Protein AF-A0A387HNE1-F1 (afdb_monomer)

Radius of gyration: 15.44 Å; Cα contacts (8 Å, |Δi|>4): 83; chains: 1; bounding box: 41×28×43 Å

Mean predicted aligned error: 4.99 Å

Structure (mmCIF, N/CA/C/O backbone):
data_AF-A0A387HNE1-F1
#
_entry.id   AF-A0A387HNE1-F1
#
loop_
_atom_site.group_PDB
_atom_site.id
_atom_site.type_symbol
_atom_site.label_atom_id
_atom_site.label_alt_id
_atom_site.label_comp_id
_atom_site.label_asym_id
_atom_site.label_entity_id
_atom_site.label_seq_id
_atom_site.pdbx_PDB_ins_code
_atom_site.Cartn_x
_atom_site.Cartn_y
_atom_site.Cartn_z
_atom_site.occupancy
_atom_site.B_iso_or_equiv
_atom_site.auth_seq_id
_atom_site.auth_comp_id
_atom_site.auth_asym_id
_atom_site.auth_atom_id
_atom_site.pdbx_PDB_model_num
ATOM 1 N N . MET A 1 1 ? -2.762 -6.364 16.431 1.00 87.19 1 MET A N 1
ATOM 2 C CA . MET A 1 1 ? -3.186 -6.993 15.159 1.00 87.19 1 MET A CA 1
ATOM 3 C C . MET A 1 1 ? -3.938 -8.292 15.432 1.00 87.19 1 MET A C 1
ATOM 5 O O . MET A 1 1 ? -3.522 -9.051 16.302 1.00 87.19 1 MET A O 1
ATOM 9 N N . ARG A 1 2 ? -5.045 -8.542 14.726 1.00 93.25 2 ARG A N 1
ATOM 10 C CA . ARG A 1 2 ? -5.770 -9.825 14.709 1.00 93.25 2 ARG A CA 1
ATOM 11 C C . ARG A 1 2 ? -6.081 -10.189 13.262 1.00 93.25 2 ARG A C 1
ATOM 13 O O . ARG A 1 2 ? -6.443 -9.301 12.500 1.00 93.25 2 ARG A O 1
ATOM 20 N N . ALA A 1 3 ? -5.946 -11.460 12.906 1.00 94.00 3 ALA A N 1
ATOM 21 C CA . ALA A 1 3 ? -6.325 -11.974 11.596 1.00 94.00 3 ALA A CA 1
ATOM 22 C C .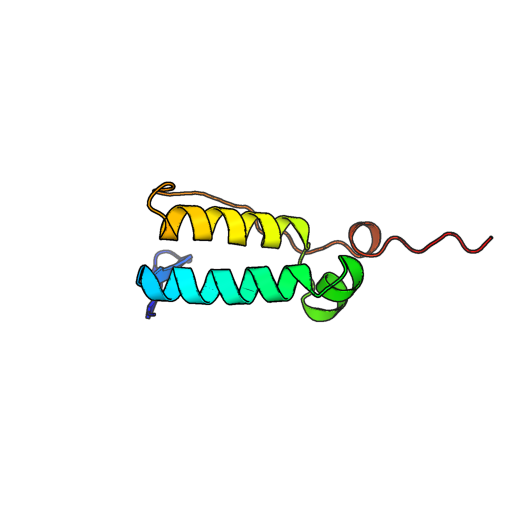 ALA A 1 3 ? -7.375 -13.073 11.772 1.00 94.00 3 ALA A C 1
ATOM 24 O O . ALA A 1 3 ? -7.249 -13.905 12.673 1.00 94.00 3 ALA A O 1
ATOM 25 N N . ASN A 1 4 ? -8.404 -13.065 10.935 1.00 96.06 4 ASN A N 1
ATOM 26 C CA . ASN A 1 4 ? -9.428 -14.097 10.899 1.00 96.06 4 ASN A CA 1
ATOM 27 C C . ASN A 1 4 ? -9.948 -14.297 9.475 1.00 96.06 4 ASN A C 1
ATOM 29 O O . ASN A 1 4 ? -9.937 -13.377 8.665 1.00 96.06 4 ASN A O 1
ATOM 33 N N . GLU A 1 5 ? -10.414 -15.505 9.180 1.00 96.31 5 GLU A N 1
ATOM 34 C CA . GLU A 1 5 ? -11.098 -15.799 7.924 1.00 96.31 5 GLU A CA 1
ATOM 35 C C . GLU A 1 5 ? -12.599 -15.510 8.070 1.00 96.31 5 GLU A C 1
ATOM 37 O O . GLU A 1 5 ? -13.215 -15.895 9.068 1.00 96.31 5 GLU A O 1
ATOM 42 N N . GLN A 1 6 ? -13.183 -14.812 7.097 1.00 94.75 6 GLN A N 1
ATOM 43 C CA . GLN A 1 6 ? -14.621 -14.561 6.975 1.00 94.75 6 GLN A CA 1
ATOM 44 C C . GLN A 1 6 ? -15.017 -14.659 5.502 1.00 94.75 6 GLN A C 1
ATOM 46 O O . GLN A 1 6 ? -14.472 -13.932 4.676 1.00 94.75 6 GLN A O 1
ATOM 51 N N . ASP A 1 7 ? -15.943 -15.559 5.169 1.00 95.25 7 ASP A N 1
ATOM 52 C CA . ASP A 1 7 ? -16.463 -15.749 3.804 1.00 95.25 7 ASP A CA 1
ATOM 53 C C . ASP A 1 7 ? -15.361 -15.916 2.734 1.00 95.25 7 ASP A C 1
ATOM 55 O O . ASP A 1 7 ? -15.422 -15.331 1.652 1.00 95.25 7 ASP A O 1
ATOM 59 N N . GLY A 1 8 ? -14.308 -16.680 3.054 1.00 94.81 8 GLY A N 1
ATOM 60 C CA . GLY A 1 8 ? -13.155 -16.901 2.170 1.00 94.81 8 GLY A CA 1
ATOM 61 C C . GLY A 1 8 ? -12.206 -15.702 2.038 1.00 94.81 8 GLY A C 1
ATOM 62 O O . GLY A 1 8 ? -11.299 -15.725 1.208 1.00 94.81 8 GLY A O 1
ATOM 63 N N . LYS A 1 9 ? -12.393 -14.649 2.842 1.00 93.75 9 LYS A N 1
ATOM 64 C CA . LYS A 1 9 ? -11.512 -13.478 2.915 1.00 93.75 9 LYS A CA 1
ATOM 65 C C . LYS A 1 9 ? -10.704 -13.508 4.200 1.00 93.75 9 LYS A C 1
ATOM 67 O O . LYS A 1 9 ? -11.225 -13.821 5.268 1.00 93.75 9 LYS A O 1
ATOM 72 N N . ILE A 1 10 ? -9.444 -13.100 4.110 1.00 93.38 10 ILE A N 1
ATOM 73 C CA . ILE A 1 10 ? -8.638 -12.813 5.294 1.00 93.38 10 ILE A CA 1
ATOM 74 C C . ILE A 1 10 ? -8.944 -11.381 5.719 1.00 93.38 10 ILE A C 1
ATOM 76 O O . ILE A 1 10 ? -8.640 -10.429 5.002 1.00 93.38 10 ILE A O 1
ATOM 80 N N . VAL A 1 11 ? -9.538 -11.232 6.896 1.00 93.38 11 VAL A N 1
ATOM 81 C CA . VAL A 1 11 ? -9.780 -9.940 7.527 1.00 93.38 11 VAL A CA 1
ATOM 82 C C . VAL A 1 11 ? -8.674 -9.700 8.541 1.00 93.38 11 VAL A C 1
ATOM 84 O O . VAL A 1 11 ? -8.457 -10.492 9.459 1.00 93.38 11 VAL A O 1
ATOM 87 N N . ILE A 1 12 ? -7.954 -8.595 8.370 1.00 92.94 12 ILE A N 1
ATOM 88 C CA . ILE A 1 12 ? -6.910 -8.168 9.296 1.00 92.94 12 ILE A CA 1
ATOM 89 C C . ILE A 1 12 ? -7.402 -6.914 10.008 1.00 92.94 12 ILE A C 1
ATOM 91 O O . ILE A 1 12 ? -7.611 -5.873 9.394 1.00 92.94 12 ILE A O 1
ATOM 95 N N . THR A 1 13 ? -7.567 -7.013 11.324 1.00 94.19 13 THR A N 1
ATOM 96 C CA . THR A 1 13 ? -7.882 -5.870 12.181 1.00 94.19 13 THR A CA 1
ATOM 97 C C . THR A 1 13 ? -6.603 -5.344 12.820 1.00 94.19 13 THR A C 1
ATOM 99 O O . THR A 1 13 ? -5.892 -6.064 13.535 1.00 94.19 13 THR A O 1
ATOM 102 N N . VAL A 1 14 ? -6.321 -4.070 12.580 1.00 93.88 14 VAL A N 1
ATOM 103 C CA . VAL A 1 14 ? -5.122 -3.370 13.046 1.00 93.88 14 VAL A CA 1
ATOM 104 C C . VAL A 1 14 ? -5.557 -2.038 13.651 1.00 93.88 14 VAL A C 1
ATOM 106 O O . VAL A 1 14 ? -6.487 -1.411 13.146 1.00 93.88 14 VAL A O 1
ATOM 109 N N . ASP A 1 15 ? -4.937 -1.626 14.756 1.00 94.12 15 ASP A N 1
ATOM 110 C CA . ASP A 1 15 ? -5.166 -0.287 15.296 1.00 94.12 15 ASP A CA 1
ATOM 111 C C . ASP A 1 15 ? -4.434 0.776 14.463 1.00 94.12 15 ASP A C 1
ATOM 113 O O . ASP A 1 15 ? -3.518 0.483 13.694 1.00 94.12 15 ASP A O 1
ATOM 117 N N . ARG A 1 16 ? -4.862 2.030 14.604 1.00 92.88 16 ARG A N 1
ATOM 118 C CA . ARG A 1 16 ? -4.345 3.153 13.815 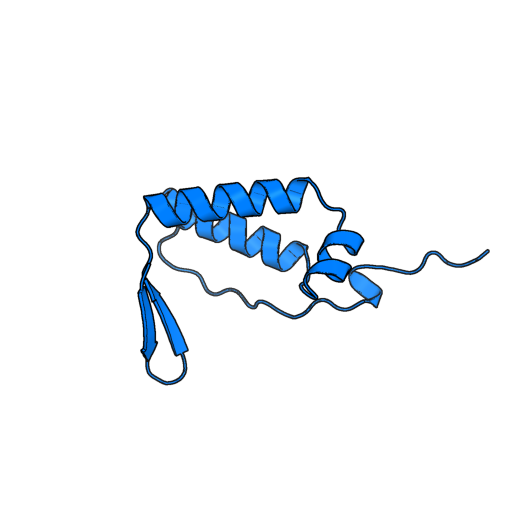1.00 92.88 16 ARG A CA 1
ATOM 119 C C . ARG A 1 16 ? -2.833 3.337 13.968 1.00 92.88 16 ARG A C 1
ATOM 121 O O . ARG A 1 16 ? -2.147 3.589 12.977 1.00 92.88 16 ARG A O 1
ATOM 128 N N . ASP A 1 17 ? -2.324 3.225 15.191 1.00 94.00 17 ASP A N 1
ATOM 129 C CA . ASP A 1 17 ? -0.913 3.473 15.489 1.00 94.00 17 ASP A CA 1
ATOM 130 C C . ASP A 1 17 ? -0.028 2.378 14.891 1.00 94.00 17 ASP A C 1
ATOM 132 O O . ASP A 1 17 ? 1.062 2.654 14.393 1.00 94.00 17 ASP A O 1
ATOM 136 N N . GLU A 1 18 ? -0.508 1.139 14.894 1.00 94.25 18 GLU A N 1
ATOM 137 C CA . GLU A 1 18 ? 0.152 0.007 14.263 1.00 94.25 18 GLU A CA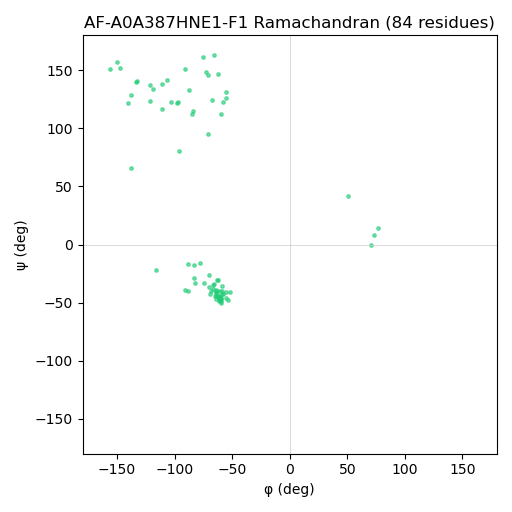 1
ATOM 138 C C . GLU A 1 18 ? 0.138 0.126 12.733 1.00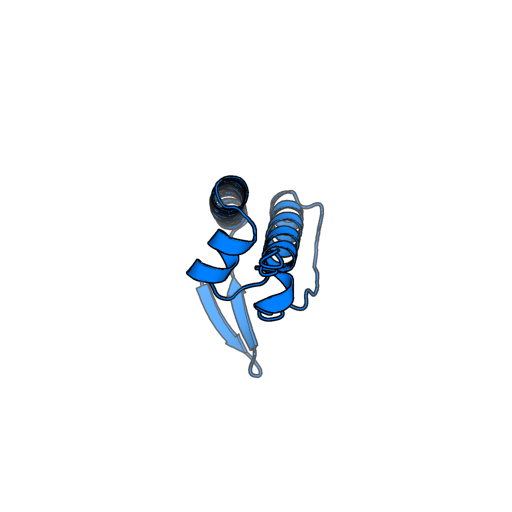 94.25 18 GLU A C 1
ATOM 140 O O . GLU A 1 18 ? 1.190 -0.050 12.120 1.00 94.25 18 GLU A O 1
ATOM 145 N N . VAL A 1 19 ? -0.977 0.532 12.104 1.00 94.12 19 VAL A N 1
ATOM 146 C CA . VAL A 1 19 ? -0.990 0.828 10.653 1.00 94.12 19 VAL A CA 1
ATOM 147 C C . VAL A 1 19 ? 0.020 1.930 10.315 1.00 94.12 19 VAL A C 1
ATOM 149 O O . VAL A 1 19 ? 0.770 1.809 9.346 1.00 94.12 19 VAL A O 1
ATOM 152 N N . SER A 1 20 ? 0.093 2.984 11.132 1.00 94.75 20 SER A N 1
ATOM 153 C CA . SER A 1 20 ? 1.058 4.077 10.956 1.00 94.75 20 SER A CA 1
ATOM 154 C C . SER A 1 20 ? 2.512 3.587 11.030 1.00 94.75 20 SER A C 1
ATOM 156 O O . SER A 1 20 ? 3.315 3.866 10.139 1.00 94.75 20 SER A O 1
ATOM 158 N N . ARG A 1 21 ? 2.854 2.771 12.038 1.00 95.00 21 ARG A N 1
ATOM 159 C CA . ARG A 1 21 ? 4.196 2.174 12.159 1.00 95.00 21 ARG A CA 1
ATOM 160 C C . ARG A 1 21 ? 4.537 1.271 10.976 1.00 95.00 21 ARG A C 1
ATOM 162 O O . ARG A 1 21 ? 5.616 1.400 10.402 1.00 95.00 21 ARG A O 1
ATOM 169 N N . MET A 1 22 ? 3.625 0.370 10.609 1.00 94.25 22 MET A N 1
ATOM 170 C CA . MET A 1 22 ? 3.832 -0.577 9.511 1.00 94.25 22 MET A CA 1
ATOM 171 C C . MET A 1 22 ? 4.062 0.150 8.185 1.00 94.25 22 MET A C 1
ATOM 173 O O . MET A 1 22 ? 5.023 -0.145 7.477 1.00 94.25 22 MET A O 1
ATOM 177 N N . THR A 1 23 ? 3.222 1.136 7.871 1.00 94.88 23 THR A N 1
ATOM 178 C CA . THR A 1 23 ? 3.347 1.907 6.627 1.00 94.88 23 THR A CA 1
ATOM 179 C C . THR A 1 23 ? 4.614 2.747 6.576 1.00 94.88 23 THR A C 1
ATOM 181 O O . THR A 1 23 ? 5.200 2.863 5.503 1.00 94.88 23 THR A O 1
ATOM 184 N N . GLY A 1 24 ? 5.089 3.271 7.711 1.00 93.94 24 GLY A N 1
ATOM 185 C CA . GLY A 1 24 ? 6.390 3.940 7.793 1.00 93.94 24 GLY A CA 1
ATOM 186 C C . GLY A 1 24 ? 7.550 3.019 7.402 1.00 93.94 24 GLY A C 1
ATOM 187 O O . GLY A 1 24 ? 8.349 3.370 6.536 1.00 93.94 24 GLY A O 1
ATOM 188 N N . ILE A 1 25 ? 7.595 1.807 7.966 1.00 93.44 25 ILE A N 1
ATOM 189 C CA . ILE A 1 25 ? 8.638 0.808 7.664 1.00 93.44 25 ILE A CA 1
ATOM 190 C C . ILE A 1 25 ? 8.574 0.363 6.194 1.00 93.44 25 ILE A C 1
ATOM 192 O O . ILE A 1 25 ? 9.608 0.207 5.536 1.00 93.44 25 ILE A O 1
ATOM 196 N N . MET A 1 26 ? 7.366 0.160 5.660 1.00 92.25 26 MET A N 1
ATOM 197 C CA . MET A 1 26 ? 7.176 -0.215 4.256 1.00 92.25 26 MET A CA 1
ATOM 198 C C . MET A 1 26 ? 7.626 0.903 3.311 1.00 92.25 26 MET A C 1
ATOM 200 O O . MET A 1 26 ? 8.344 0.625 2.354 1.00 92.25 26 MET A O 1
ATOM 204 N N . ALA A 1 27 ? 7.262 2.157 3.598 1.00 93.94 27 ALA A N 1
ATOM 205 C CA . ALA A 1 27 ? 7.678 3.316 2.810 1.00 93.94 27 ALA A CA 1
ATOM 206 C C . ALA A 1 27 ? 9.206 3.474 2.791 1.00 93.94 27 ALA A C 1
ATOM 208 O O . ALA A 1 27 ? 9.798 3.660 1.726 1.00 93.94 27 ALA A O 1
ATOM 209 N N . GLU A 1 28 ? 9.857 3.335 3.949 1.00 91.88 28 GLU A N 1
ATOM 210 C CA . GLU A 1 28 ? 11.317 3.374 4.046 1.00 91.88 28 GLU A CA 1
ATOM 211 C C . GLU A 1 28 ? 11.946 2.260 3.199 1.00 91.88 28 GLU A C 1
ATOM 213 O O . GLU A 1 28 ? 12.779 2.529 2.331 1.00 91.88 28 GLU A O 1
ATOM 218 N N . SER A 1 29 ? 11.474 1.022 3.360 1.00 87.00 29 SER A N 1
ATOM 219 C CA . SER A 1 29 ? 11.968 -0.138 2.606 1.00 87.00 29 SER A CA 1
ATOM 220 C C . SER A 1 29 ? 11.811 0.031 1.090 1.00 87.00 29 SER A C 1
ATOM 222 O O . SER A 1 29 ? 12.711 -0.329 0.330 1.00 87.00 29 SER A O 1
ATOM 224 N N . LEU A 1 30 ? 10.689 0.604 0.640 1.00 91.94 30 LEU A N 1
ATOM 225 C CA . LEU A 1 30 ? 10.441 0.909 -0.771 1.00 91.94 30 LEU A CA 1
ATOM 226 C C . LEU A 1 30 ? 11.391 1.988 -1.299 1.00 91.94 30 LEU A C 1
ATOM 228 O O . LEU A 1 30 ? 11.849 1.887 -2.436 1.00 91.94 30 LEU A O 1
ATOM 232 N N . SER A 1 31 ? 11.716 3.001 -0.496 1.00 92.50 31 SER A N 1
ATOM 233 C CA . SER A 1 31 ? 12.613 4.085 -0.915 1.00 92.50 31 SER A CA 1
ATOM 234 C C . SER A 1 31 ? 14.074 3.647 -1.073 1.00 92.50 31 SER A C 1
ATOM 236 O O . SER A 1 31 ? 14.804 4.221 -1.879 1.00 92.50 31 SER A O 1
ATOM 238 N N . LEU A 1 32 ? 14.488 2.601 -0.351 1.00 93.44 32 LEU A N 1
ATOM 239 C CA . LEU A 1 32 ? 15.858 2.081 -0.361 1.00 93.44 32 LEU A CA 1
ATOM 240 C C . LEU A 1 32 ? 16.161 1.129 -1.526 1.00 93.44 32 LEU A C 1
ATOM 242 O O . LEU A 1 32 ? 17.330 0.868 -1.804 1.00 93.44 32 LEU A O 1
ATOM 246 N N . LEU A 1 33 ? 15.137 0.575 -2.180 1.00 92.12 33 LEU A N 1
ATOM 247 C CA . LEU A 1 33 ? 15.298 -0.448 -3.214 1.00 92.12 33 LEU A CA 1
ATOM 248 C C . LEU A 1 33 ? 14.932 0.095 -4.592 1.00 92.12 33 LEU A C 1
ATOM 250 O O . LEU A 1 33 ? 13.908 0.757 -4.773 1.00 92.12 33 LEU A O 1
ATOM 254 N N . THR A 1 34 ? 15.719 -0.242 -5.610 1.00 92.44 34 THR A N 1
ATOM 255 C CA . THR A 1 34 ? 15.288 -0.046 -6.999 1.00 92.44 34 THR A CA 1
ATOM 256 C C . THR A 1 34 ? 14.096 -0.955 -7.327 1.00 92.44 34 THR A C 1
ATOM 258 O O . THR A 1 34 ? 13.816 -1.928 -6.624 1.00 92.44 34 THR A O 1
ATOM 261 N N . ARG A 1 35 ? 13.378 -0.649 -8.415 1.00 91.44 35 ARG A N 1
ATOM 262 C CA . ARG A 1 35 ? 12.237 -1.455 -8.886 1.00 91.44 35 ARG A CA 1
ATOM 263 C C . ARG A 1 35 ? 12.605 -2.930 -9.076 1.00 91.44 35 ARG A C 1
ATOM 265 O O . ARG A 1 35 ? 11.937 -3.808 -8.536 1.00 91.44 35 ARG A O 1
ATOM 272 N N . SER A 1 36 ? 13.718 -3.190 -9.752 1.00 91.81 36 SER A N 1
ATOM 273 C CA . SER A 1 36 ? 14.202 -4.542 -10.019 1.00 91.81 36 SER A CA 1
ATOM 274 C C . SER A 1 36 ? 14.678 -5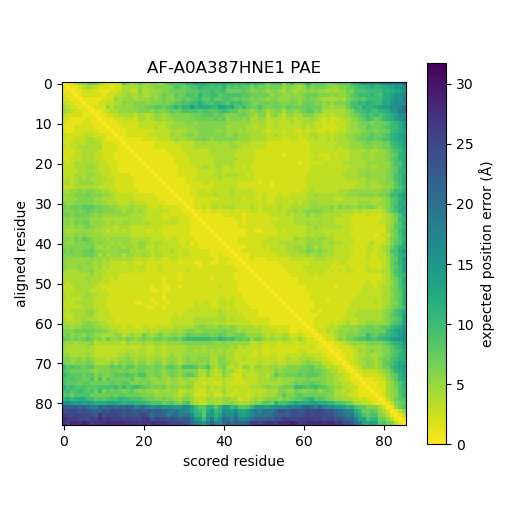.264 -8.756 1.00 91.81 36 SER A C 1
ATOM 276 O O . SER A 1 36 ? 14.364 -6.438 -8.585 1.00 91.81 36 SER A O 1
ATOM 278 N N . GLU A 1 37 ? 15.372 -4.593 -7.831 1.00 92.81 37 GLU A N 1
ATOM 279 C CA . GLU A 1 37 ? 15.761 -5.204 -6.547 1.00 92.81 37 GLU A CA 1
ATOM 280 C C . GLU A 1 37 ? 14.552 -5.567 -5.685 1.00 92.81 37 GLU A C 1
ATOM 282 O O . GLU A 1 37 ? 14.526 -6.638 -5.075 1.00 92.81 37 GLU A O 1
ATOM 287 N N . PHE A 1 38 ? 13.549 -4.688 -5.640 1.00 91.50 38 PHE A N 1
ATOM 288 C CA . PHE A 1 38 ? 12.306 -4.937 -4.921 1.00 91.50 38 PHE A CA 1
ATOM 289 C C . PHE A 1 38 ? 11.583 -6.166 -5.481 1.00 91.50 38 PHE A C 1
ATOM 291 O O . PHE A 1 38 ? 11.217 -7.068 -4.722 1.00 91.50 38 PHE A O 1
ATOM 298 N N . TYR A 1 39 ? 11.456 -6.241 -6.808 1.00 91.44 39 TYR A N 1
ATOM 299 C CA . TYR A 1 39 ? 10.854 -7.382 -7.487 1.00 91.44 39 TYR A CA 1
ATOM 300 C C . TYR A 1 39 ? 11.619 -8.685 -7.234 1.00 91.44 39 TYR A C 1
ATOM 302 O O . TYR A 1 39 ? 11.013 -9.681 -6.856 1.00 91.44 39 TYR A O 1
ATOM 310 N N . ILE A 1 40 ? 12.952 -8.683 -7.346 1.00 90.75 40 ILE A N 1
ATOM 311 C CA . ILE A 1 40 ? 13.781 -9.877 -7.102 1.00 90.75 40 ILE A CA 1
ATOM 312 C C . ILE A 1 40 ? 13.599 -10.417 -5.674 1.00 90.75 40 ILE A C 1
ATOM 314 O O . ILE A 1 40 ? 13.640 -11.627 -5.465 1.00 90.75 40 ILE A O 1
ATOM 318 N N . ARG A 1 41 ? 13.404 -9.540 -4.680 1.00 90.19 41 ARG A N 1
ATOM 319 C CA . ARG A 1 41 ? 13.255 -9.943 -3.271 1.00 90.19 41 ARG A CA 1
ATOM 320 C C . ARG A 1 41 ? 11.849 -10.400 -2.902 1.00 90.19 41 ARG A C 1
ATOM 322 O O . ARG A 1 41 ? 11.712 -11.231 -2.011 1.00 90.19 41 ARG A O 1
ATOM 329 N N . THR A 1 42 ? 10.823 -9.820 -3.519 1.00 87.50 42 THR A N 1
ATOM 330 C CA . THR A 1 42 ? 9.429 -9.973 -3.066 1.00 87.50 42 THR A CA 1
ATOM 331 C C . THR A 1 42 ? 8.530 -10.683 -4.072 1.00 87.50 42 THR A C 1
ATOM 333 O O . THR A 1 42 ? 7.495 -11.214 -3.687 1.00 87.50 42 THR A O 1
ATOM 336 N N . GLY A 1 43 ? 8.895 -10.687 -5.356 1.00 88.25 43 GLY A N 1
ATOM 337 C CA . GLY A 1 43 ? 8.030 -11.105 -6.462 1.00 88.25 43 GLY A CA 1
ATOM 338 C C . GLY A 1 43 ? 6.876 -10.136 -6.758 1.00 88.25 43 GLY A C 1
ATOM 339 O O . GLY A 1 43 ? 6.099 -10.372 -7.683 1.00 88.25 43 GLY A O 1
ATOM 340 N N . CYS A 1 44 ? 6.750 -9.043 -6.003 1.00 89.56 44 CYS A N 1
ATOM 341 C CA . CYS A 1 44 ? 5.666 -8.076 -6.144 1.00 89.56 44 CYS A CA 1
ATOM 342 C C . CYS A 1 44 ? 6.037 -6.953 -7.114 1.00 89.56 44 CYS A C 1
ATOM 344 O O . CYS A 1 44 ? 7.203 -6.564 -7.224 1.00 89.56 44 CYS A O 1
ATOM 346 N N . SER A 1 45 ? 5.028 -6.389 -7.779 1.00 91.94 45 SER A N 1
ATOM 347 C CA . SER A 1 45 ? 5.196 -5.148 -8.533 1.00 91.94 45 SER A CA 1
ATOM 348 C C . SER A 1 45 ? 5.454 -3.992 -7.570 1.00 91.94 45 SER A C 1
ATOM 350 O O . SER A 1 45 ? 4.658 -3.762 -6.655 1.00 91.94 45 SER A O 1
ATOM 352 N N . LYS A 1 46 ? 6.563 -3.263 -7.751 1.00 91.38 46 LYS A N 1
ATOM 353 C CA . LYS A 1 46 ? 6.900 -2.158 -6.841 1.00 91.38 46 LYS A CA 1
ATOM 354 C C . LYS A 1 46 ? 5.827 -1.050 -6.843 1.00 91.38 46 LYS A C 1
ATOM 356 O O . LYS A 1 46 ? 5.398 -0.692 -5.748 1.00 91.38 46 LYS A O 1
ATOM 361 N N . PRO A 1 47 ? 5.324 -0.578 -8.004 1.00 91.75 47 PRO A N 1
ATOM 362 C CA . PRO A 1 47 ? 4.245 0.414 -8.052 1.00 91.75 47 PRO A CA 1
ATOM 363 C C . PRO A 1 47 ? 2.974 0.017 -7.287 1.00 91.75 47 PRO A C 1
ATOM 365 O O . PRO A 1 47 ? 2.408 0.842 -6.578 1.00 91.75 47 PRO A O 1
ATOM 368 N N . ASN A 1 48 ? 2.549 -1.250 -7.359 1.00 91.50 48 ASN A N 1
ATOM 369 C CA . ASN A 1 48 ? 1.352 -1.708 -6.637 1.00 91.50 48 ASN A CA 1
ATOM 370 C C . ASN A 1 48 ? 1.534 -1.623 -5.116 1.00 91.50 48 ASN A C 1
ATOM 372 O O . ASN A 1 48 ? 0.610 -1.277 -4.381 1.00 91.50 48 ASN A O 1
ATOM 376 N N . VAL A 1 49 ? 2.735 -1.951 -4.629 1.00 92.31 49 VAL A N 1
ATOM 377 C CA . VAL A 1 49 ? 3.039 -1.871 -3.195 1.00 92.31 49 VAL A CA 1
ATOM 378 C C . VAL A 1 49 ? 3.221 -0.416 -2.754 1.00 92.31 49 VAL A C 1
ATOM 380 O O . VAL A 1 49 ? 2.827 -0.076 -1.641 1.00 92.31 49 VAL A O 1
ATOM 383 N N . GLU A 1 50 ? 3.754 0.455 -3.614 1.00 94.25 50 GLU A N 1
ATOM 384 C CA . GLU A 1 50 ? 3.788 1.904 -3.374 1.00 94.25 50 GLU A CA 1
ATOM 385 C C . GLU A 1 50 ? 2.368 2.470 -3.215 1.00 94.25 50 GLU A C 1
ATOM 387 O O . GLU A 1 50 ? 2.102 3.144 -2.217 1.00 94.25 50 GLU A O 1
ATOM 392 N N . GLU A 1 51 ? 1.432 2.113 -4.104 1.00 94.19 51 GLU A N 1
ATOM 393 C CA . GLU A 1 51 ? 0.028 2.524 -3.969 1.00 94.19 51 GLU A CA 1
ATOM 394 C C . GLU A 1 51 ? -0.600 1.976 -2.679 1.00 94.19 51 GLU A C 1
ATOM 396 O O . GLU A 1 51 ? -1.251 2.720 -1.945 1.00 94.19 51 GLU A O 1
ATOM 401 N N . LEU A 1 52 ? -0.372 0.703 -2.339 1.00 93.56 52 LEU A N 1
ATOM 402 C CA . LEU A 1 52 ? -0.870 0.128 -1.085 1.00 93.56 52 LEU A CA 1
ATOM 403 C C . LEU A 1 52 ? -0.420 0.938 0.134 1.00 93.56 52 LEU A C 1
ATOM 405 O O . LEU A 1 52 ? -1.225 1.224 1.023 1.00 93.56 52 LEU A O 1
ATOM 409 N N . VAL A 1 53 ? 0.863 1.300 0.186 1.00 95.00 53 VAL A N 1
ATOM 410 C CA . VAL A 1 53 ? 1.426 2.076 1.293 1.00 95.00 53 VAL A CA 1
ATOM 411 C C . VAL A 1 53 ? 0.787 3.458 1.366 1.00 95.00 53 VAL A C 1
ATOM 413 O O . VAL A 1 53 ? 0.387 3.865 2.456 1.00 95.00 53 VAL A O 1
ATOM 416 N N . GLU A 1 54 ? 0.617 4.146 0.237 1.00 94.81 54 GLU A N 1
ATOM 417 C CA . GLU A 1 54 ? -0.048 5.453 0.188 1.00 94.81 54 GLU A CA 1
ATOM 418 C C . GLU A 1 54 ? -1.493 5.375 0.711 1.00 94.81 54 GLU A C 1
ATOM 420 O O . GLU A 1 54 ? -1.909 6.171 1.561 1.00 94.81 54 GLU A O 1
ATOM 425 N N . ARG A 1 55 ? -2.259 4.366 0.280 1.00 95.19 55 ARG A N 1
ATOM 426 C CA . ARG A 1 55 ? -3.641 4.161 0.741 1.00 95.19 55 ARG A CA 1
ATOM 427 C C . ARG A 1 55 ? -3.708 3.883 2.240 1.00 95.19 55 ARG A C 1
ATOM 429 O O . ARG A 1 55 ? -4.539 4.465 2.939 1.00 95.19 55 ARG A O 1
ATOM 436 N N . LEU A 1 56 ? -2.824 3.030 2.755 1.00 94.56 56 LEU A N 1
ATOM 437 C CA . LEU A 1 56 ? -2.762 2.719 4.183 1.00 94.56 56 LEU A CA 1
ATOM 438 C C . LEU A 1 56 ? -2.320 3.930 5.022 1.00 94.56 56 LEU A C 1
ATOM 440 O O . LEU A 1 56 ? -2.841 4.122 6.121 1.00 94.56 56 LEU A O 1
ATOM 444 N N . GLN A 1 57 ? -1.426 4.782 4.508 1.00 94.75 57 GLN A N 1
ATOM 445 C CA . GLN A 1 57 ? -1.095 6.064 5.141 1.00 94.75 57 GLN A CA 1
ATOM 446 C C . GLN A 1 57 ? -2.317 6.987 5.194 1.00 94.75 57 GLN A C 1
ATOM 448 O O . GLN A 1 57 ? -2.563 7.611 6.225 1.00 94.75 57 GLN A O 1
ATOM 453 N N . GLY A 1 58 ? -3.134 7.026 4.136 1.00 94.50 58 GLY A N 1
ATOM 454 C CA . GLY A 1 58 ? -4.411 7.744 4.130 1.00 94.50 58 GLY A CA 1
ATOM 455 C C . GLY A 1 58 ? -5.400 7.222 5.179 1.00 94.50 58 GLY A C 1
ATOM 456 O O . GLY A 1 58 ? -6.050 8.007 5.873 1.00 94.50 58 GLY A O 1
ATOM 457 N N . VAL 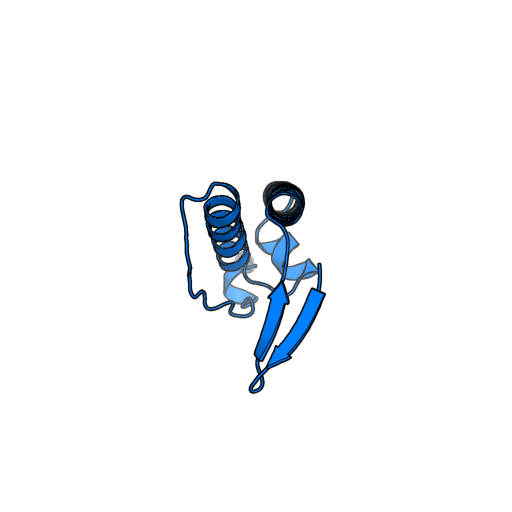A 1 59 ? -5.476 5.900 5.366 1.00 93.31 59 VAL A N 1
ATOM 458 C CA . VAL A 1 59 ? -6.275 5.283 6.442 1.00 93.31 59 VAL A CA 1
ATOM 459 C C . VAL A 1 59 ? -5.732 5.677 7.817 1.00 93.31 59 VAL A C 1
ATOM 461 O O . VAL A 1 59 ? -6.491 6.129 8.674 1.00 93.31 59 VAL A O 1
ATOM 464 N N . ALA A 1 60 ? -4.415 5.595 8.025 1.00 92.88 60 ALA A N 1
ATOM 465 C CA . ALA A 1 60 ? -3.777 6.019 9.270 1.00 92.88 60 ALA A CA 1
ATOM 466 C C . ALA A 1 60 ? -3.939 7.527 9.531 1.00 92.88 60 ALA A C 1
ATOM 468 O O . ALA A 1 60 ? -4.025 7.951 10.681 1.00 92.88 60 ALA A O 1
ATOM 469 N N . ALA A 1 61 ? -4.027 8.361 8.496 1.00 93.88 61 ALA A N 1
ATOM 470 C CA . ALA A 1 61 ? -4.307 9.790 8.621 1.00 93.88 61 ALA A CA 1
ATOM 471 C C . ALA A 1 61 ? -5.797 10.092 8.870 1.00 93.88 61 ALA A C 1
ATOM 473 O O . ALA A 1 61 ? -6.126 11.187 9.324 1.00 93.88 61 ALA A O 1
ATOM 474 N N . GLY A 1 62 ? -6.692 9.129 8.625 1.00 92.81 62 GLY A N 1
ATOM 475 C CA . GLY A 1 62 ? -8.143 9.318 8.668 1.00 92.81 62 GLY A CA 1
ATOM 476 C C . GLY A 1 62 ? -8.705 10.040 7.439 1.00 92.81 62 GLY A C 1
ATOM 477 O O . GLY A 1 62 ? -9.845 10.495 7.470 1.00 92.81 62 GLY A O 1
ATOM 478 N N . THR A 1 63 ? -7.922 10.163 6.363 1.00 94.38 63 THR A N 1
ATOM 479 C CA . THR A 1 63 ? -8.348 10.771 5.091 1.00 94.38 63 THR A CA 1
ATOM 480 C C . THR A 1 63 ? -8.976 9.754 4.141 1.00 94.38 63 THR A C 1
ATOM 482 O O . THR A 1 63 ? -9.670 10.137 3.203 1.00 94.38 63 THR A O 1
ATOM 485 N N . THR A 1 64 ? -8.763 8.459 4.389 1.00 90.69 64 THR A N 1
ATOM 486 C CA . THR A 1 64 ? -9.351 7.349 3.629 1.00 90.69 64 THR A CA 1
ATOM 487 C C . THR A 1 64 ? -10.156 6.454 4.565 1.00 90.69 64 THR A C 1
ATOM 489 O O . THR A 1 64 ? -9.624 5.960 5.555 1.00 90.69 64 THR A O 1
ATOM 492 N N . GLY A 1 65 ? -11.441 6.247 4.263 1.00 88.88 65 GLY A N 1
ATOM 493 C CA . GLY A 1 65 ? -12.317 5.371 5.054 1.00 88.88 65 GLY A CA 1
ATOM 494 C C . GLY A 1 65 ? -12.294 3.909 4.599 1.00 88.88 65 GLY A C 1
ATOM 495 O O . GLY A 1 65 ? -12.295 3.005 5.427 1.00 88.88 65 GLY A O 1
ATOM 496 N N . ALA A 1 66 ? -12.258 3.680 3.286 1.00 90.50 66 ALA A N 1
ATOM 497 C CA . ALA A 1 66 ? -12.159 2.362 2.670 1.00 90.50 66 ALA A CA 1
ATOM 498 C C . ALA A 1 66 ? -11.560 2.499 1.265 1.00 90.50 66 ALA A C 1
ATOM 500 O O . ALA A 1 66 ? -11.741 3.530 0.614 1.00 90.50 66 ALA A O 1
ATOM 501 N N . PHE A 1 67 ? -10.866 1.462 0.804 1.00 92.25 67 PHE A N 1
ATOM 502 C CA . PHE A 1 67 ? -10.378 1.356 -0.565 1.00 92.25 67 PHE A CA 1
ATOM 503 C C . PHE A 1 67 ? -10.304 -0.114 -0.980 1.00 92.25 67 PHE A C 1
ATOM 505 O O . PHE A 1 67 ? -10.204 -1.005 -0.136 1.00 92.25 67 PHE A O 1
ATOM 512 N N . GLU A 1 68 ? -10.348 -0.343 -2.284 1.00 92.00 68 GLU A N 1
ATOM 513 C CA . GLU A 1 68 ? -10.089 -1.633 -2.909 1.00 92.00 68 GLU A CA 1
ATOM 514 C C . GLU A 1 68 ? -8.886 -1.450 -3.831 1.00 92.00 68 GLU A C 1
ATOM 516 O O . GLU A 1 68 ? -8.793 -0.444 -4.536 1.00 92.00 68 GLU A O 1
ATOM 521 N N . LEU A 1 69 ? -7.940 -2.380 -3.764 1.00 89.06 69 LEU A N 1
ATOM 522 C CA . LEU A 1 69 ? -6.710 -2.340 -4.541 1.00 89.06 69 LEU A CA 1
ATOM 523 C C . LEU A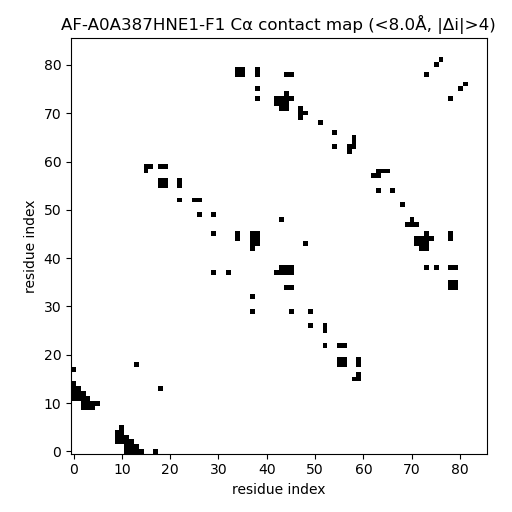 1 69 ? -6.416 -3.742 -5.055 1.00 89.06 69 LEU A C 1
ATOM 525 O O . LEU A 1 69 ? -6.381 -4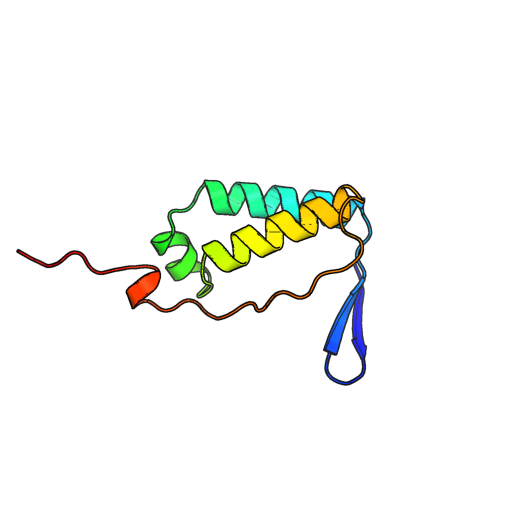.692 -4.271 1.00 89.06 69 LEU A O 1
ATOM 529 N N . ASP A 1 70 ? -6.185 -3.852 -6.358 1.00 87.06 70 ASP A N 1
ATOM 530 C CA . ASP A 1 70 ? -5.724 -5.091 -6.968 1.00 87.06 70 ASP A CA 1
ATOM 531 C C . ASP A 1 70 ? -4.197 -5.176 -6.854 1.00 87.06 70 ASP A C 1
ATOM 533 O O . ASP A 1 70 ? -3.458 -4.384 -7.440 1.00 87.06 70 ASP A O 1
ATOM 537 N N . LEU A 1 71 ? -3.723 -6.123 -6.047 1.00 83.06 71 LEU A N 1
ATOM 538 C CA . LEU A 1 71 ? -2.302 -6.365 -5.826 1.00 83.06 71 LEU A CA 1
ATOM 539 C C . LEU A 1 71 ? -1.832 -7.493 -6.738 1.00 83.06 71 LEU A C 1
ATOM 541 O O . LEU A 1 71 ? -1.685 -8.641 -6.315 1.00 83.06 71 LEU A O 1
ATOM 545 N N . SER A 1 72 ? -1.579 -7.157 -7.999 1.00 81.62 72 SER A N 1
ATOM 546 C CA . SER A 1 72 ? -1.050 -8.122 -8.956 1.00 81.62 72 SER A CA 1
ATOM 547 C C . SER A 1 72 ? 0.423 -8.455 -8.684 1.00 81.62 72 SER A C 1
ATOM 549 O O . SER A 1 72 ? 1.212 -7.637 -8.193 1.00 81.62 72 SER A O 1
ATOM 551 N N . VAL A 1 73 ? 0.793 -9.697 -9.007 1.00 84.44 73 VAL A N 1
ATOM 552 C CA . VAL A 1 73 ? 2.189 -10.154 -9.002 1.00 84.44 73 VAL A CA 1
ATOM 553 C C . VAL A 1 73 ? 3.008 -9.371 -10.026 1.00 84.44 73 VAL A C 1
ATOM 555 O O . VAL A 1 73 ? 2.503 -8.997 -11.084 1.00 84.44 73 VAL A O 1
ATOM 558 N N . GLY A 1 74 ? 4.286 -9.134 -9.728 1.00 85.75 74 GLY A N 1
ATOM 559 C CA . GLY A 1 74 ? 5.170 -8.452 -10.668 1.00 85.75 74 GLY A CA 1
ATOM 560 C C . GLY A 1 74 ? 5.520 -9.337 -11.868 1.00 85.75 74 GLY A C 1
ATOM 561 O O . GLY A 1 74 ? 5.703 -10.551 -11.737 1.00 85.75 74 GLY A O 1
ATOM 562 N N . VAL A 1 75 ? 5.676 -8.720 -13.037 1.00 90.00 75 VAL A N 1
ATOM 563 C CA . VAL A 1 75 ? 6.138 -9.389 -14.260 1.00 90.00 75 VAL A CA 1
ATOM 564 C C . VAL A 1 75 ? 7.604 -9.031 -14.499 1.00 90.00 75 VAL A C 1
ATOM 566 O O . VAL A 1 75 ? 7.932 -7.856 -14.640 1.00 90.00 75 VAL A O 1
ATOM 569 N N . GLU A 1 76 ? 8.500 -10.026 -14.594 1.00 86.50 76 GLU A N 1
ATOM 570 C CA . GLU A 1 76 ? 9.955 -9.793 -14.729 1.00 86.50 76 GLU A CA 1
ATOM 571 C C . GLU A 1 76 ? 10.292 -8.828 -15.872 1.00 86.50 76 GLU A C 1
ATOM 573 O O . GLU A 1 76 ? 11.138 -7.954 -15.705 1.00 86.50 76 GLU A O 1
ATOM 578 N N . ALA A 1 77 ? 9.611 -8.945 -17.015 1.00 86.88 77 ALA A N 1
ATOM 579 C CA . ALA A 1 77 ? 9.844 -8.083 -18.172 1.00 86.88 77 ALA A CA 1
ATOM 580 C C . ALA A 1 77 ? 9.553 -6.594 -17.899 1.00 86.88 77 ALA A C 1
ATOM 582 O O . ALA A 1 77 ? 10.194 -5.732 -18.499 1.00 86.88 77 ALA A O 1
ATOM 583 N N . GLU A 1 78 ? 8.613 -6.295 -17.001 1.00 87.88 78 GLU A N 1
ATOM 584 C CA . GLU A 1 78 ? 8.204 -4.934 -16.634 1.00 87.88 78 GLU A CA 1
ATOM 585 C C . GLU A 1 78 ? 9.015 -4.395 -15.451 1.00 87.88 78 GLU A C 1
ATOM 587 O O . GLU A 1 78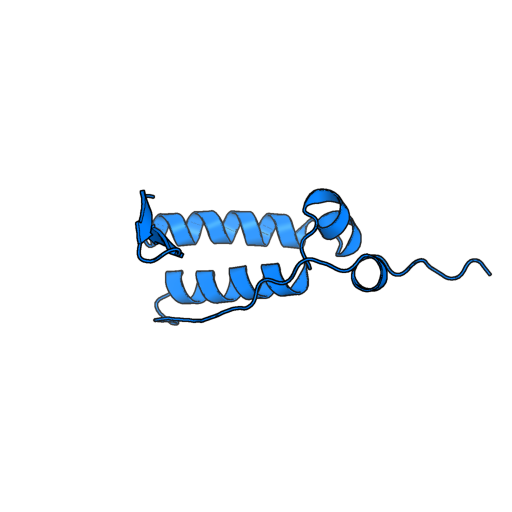 ? 9.401 -3.226 -15.425 1.00 87.88 78 GLU A O 1
ATOM 592 N N . GLU A 1 79 ? 9.289 -5.257 -14.473 1.00 89.62 79 GLU A N 1
ATOM 593 C CA . GLU A 1 79 ? 9.972 -4.896 -13.230 1.00 89.62 79 GLU A CA 1
ATOM 594 C C . GLU A 1 79 ? 11.502 -4.882 -13.376 1.00 89.62 79 GLU A C 1
ATOM 596 O O . GLU A 1 79 ? 12.195 -4.128 -12.691 1.00 89.62 79 GLU A O 1
ATOM 601 N N . ASN A 1 80 ? 12.042 -5.697 -14.285 1.00 86.69 80 ASN A N 1
ATOM 602 C CA . ASN A 1 80 ? 13.465 -5.806 -14.591 1.00 86.69 80 ASN A CA 1
ATOM 603 C C . ASN A 1 80 ? 13.699 -5.912 -16.112 1.00 86.69 80 ASN A C 1
ATOM 605 O O . ASN A 1 80 ? 14.169 -6.948 -16.603 1.00 86.69 80 ASN A O 1
ATOM 609 N N . PRO A 1 81 ? 13.387 -4.856 -16.888 1.00 82.19 81 PRO A N 1
ATOM 610 C CA . PRO A 1 81 ? 13.608 -4.866 -18.324 1.00 82.19 81 PRO A CA 1
ATOM 611 C C . PRO A 1 81 ? 15.100 -5.070 -18.596 1.00 82.19 81 PRO A C 1
ATOM 613 O O . PRO A 1 81 ? 15.940 -4.219 -18.286 1.00 82.19 81 PRO A O 1
ATOM 616 N N . ARG A 1 82 ? 15.452 -6.230 -19.164 1.00 75.12 82 ARG A N 1
ATOM 617 C CA . ARG A 1 82 ? 16.836 -6.529 -19.541 1.00 75.12 82 ARG A CA 1
ATOM 618 C C . ARG A 1 82 ? 17.294 -5.451 -20.515 1.00 75.12 82 ARG A C 1
ATOM 620 O O . ARG A 1 82 ? 16.680 -5.268 -21.565 1.00 75.12 82 ARG A O 1
ATOM 627 N N . ARG A 1 83 ? 18.381 -4.745 -20.184 1.00 61.75 83 ARG A N 1
ATOM 628 C CA . ARG A 1 83 ? 19.018 -3.845 -21.151 1.00 61.75 83 ARG A CA 1
ATOM 629 C C . ARG A 1 83 ? 19.359 -4.659 -22.404 1.00 61.75 83 ARG A C 1
ATOM 631 O O . ARG A 1 83 ? 19.953 -5.733 -22.252 1.00 61.75 83 ARG A O 1
ATOM 638 N N . PRO A 1 84 ? 19.015 -4.188 -23.616 1.00 62.69 84 PRO A N 1
ATOM 639 C CA . PRO A 1 84 ? 19.502 -4.824 -24.827 1.00 62.69 84 PRO A CA 1
ATOM 640 C C . PRO A 1 84 ? 21.031 -4.874 -24.759 1.00 62.69 84 PRO A C 1
ATOM 642 O O . PRO A 1 84 ? 21.692 -3.871 -24.483 1.00 62.69 84 PRO A O 1
ATOM 645 N N . ARG A 1 85 ? 21.582 -6.078 -24.929 1.00 59.31 85 ARG A N 1
ATOM 646 C CA . ARG A 1 85 ? 23.014 -6.271 -25.155 1.00 59.31 85 ARG A CA 1
ATOM 647 C C . ARG A 1 85 ? 23.292 -5.764 -26.570 1.00 59.31 85 ARG A C 1
ATOM 649 O O . ARG A 1 85 ? 23.026 -6.496 -27.518 1.00 59.31 85 ARG A O 1
ATOM 656 N N . ASN A 1 86 ? 23.719 -4.508 -26.687 1.00 51.03 86 ASN A N 1
ATOM 657 C CA . ASN A 1 86 ? 24.350 -3.998 -27.906 1.00 51.03 86 ASN A CA 1
ATOM 658 C C . ASN A 1 86 ? 25.771 -4.549 -28.022 1.00 51.03 86 ASN A C 1
ATOM 660 O O . ASN A 1 86 ? 26.432 -4.656 -26.962 1.00 51.03 86 ASN A O 1
#

Solvent-accessible surface area (backbone atoms only — not comparable to full-atom values): 5208 Å² total; per-residue (Å²): 120,49,77,46,80,55,97,94,36,81,46,74,50,66,54,59,68,57,44,42,51,53,35,50,55,50,50,53,56,55,72,75,41,54,55,40,60,42,23,75,76,68,50,36,32,49,70,53,54,51,51,51,39,53,52,46,45,28,40,45,71,67,80,37,93,79,87,85,81,84,78,62,74,41,50,62,72,78,45,49,60,75,75,82,87,126

Sequence (86 aa):
MRANEQDGKIVITVDRDEVSRMTGIMAESLSLLTRSEFYIRTGCSKPNVEELVERLQGVAAGTTGAFELDLSVGVEAEENPRRPRN

Organism: NCBI:txid1077946

Foldseek 3Di:
DDWDDDPNDIDDDDDLVRLVVVLVVLVVVLVVDALLRVCVVPQWRSVQSVVVSVQSVCVSVVNHDDDDGDGDGDDCCVSPPDDPPD

pLDDT: mean 90.04, std 7.87, range [51.03, 96.31]

Secondary structure (DSSP, 8-state):
-EEEEETTEEEEE--HHHHHHHHHHHHHHHHHS-HHHHHHHHSB-HHHHHHHHHHHHHHHHTS-S------PBPPHHHHS-PPP--

=== Feature glossary ===
Legend for the data blocks above and below:

— What the protein is —

Sequence gives the chain of amino acids in standard one-letter code (A=alanine, C=cysteine, …, Y=tyrosine), read N→C. It is the only feature that is directly encoded by the gene; all structural features are derived from the folded form of this sequence.

The annotation block draws on four external resources. InterPro: which protein families and domains the sequence belongs to. GO: standardized terms for what the protein does, what process it participates in, and where in the cell it acts. CATH: which structural fold it has in the CATH hierarchy. Organism: the species of origin.

— Where its atoms are —

Atomic coordinates in PDBx/mmCIF format — the same representation the Protein Data Bank distributes. Each line of the _atom_site loop places one backbone atom in Cartesian space (units: ångströms, origin: arbitrary).

Six rendered views show the 3D structure from the faces of a cube — i.e. along ±x, ±y, ±z. Rendering representation is drawn randomly per protein from cartoon (secondary-structure ribbons), sticks (backbone bonds), or molecular surface; coloring is either N→C rainbow (blue at the N-terminus through red at the C-terminus) or one color per chain.

— Local backbone conformation —

DSSP 8-state secondary structure assigns each residue one of H (α-helix), G (3₁₀-helix), I (π-helix), E (extended β-strand), B (isolated β-bridge), T (hydrogen-bonded turn), S (bend), or '-' (coil). The assignment is computed from backbone hydrogen-bond geometry via the Kabsch–Sander algorithm.

P-SEA three-state annotation labels each residue as helix, strand, or coil based purely on the geometry of the Cα trace. It serves as a fallback when the full backbone (and thus DSSP) is unavailable.

φ (phi) and ψ (psi) are the two rotatable backbone dihedrals per residue: φ is the C(i-1)–N–Cα–C torsion, ψ is the N–Cα–C–N(i+1) torsion, both in degrees on (−180°, 180°]. α-helical residues cluster near (−60°, −45°); β-strand residues near (−120°, +130°). A Ramachandran plot is simply a scatter of (φ, ψ) for every residue.

— Global shape and packing —

Radius of gyration (Rg) is the root-mean-square distance of Cα atoms from their centroid — a single number for overall size and compactness. A globular domain of N residues has Rg ≈ 2.2·N^0.38 Å; an extended or disordered chain has a much larger Rg. The Cα contact count is the number of residue pairs whose Cα atoms are within 8 Å and are more than four positions apart in sequence — a standard proxy for tertiary packing density. The bounding box is the smallest axis-aligned box enclosing all Cα atoms.

Accessible surface area quantifies burial. A residue with SASA near zero is packed into the hydrophobic core; one with SASA >100 Å² sits on the surface. Computed here via the Shrake–Rupley numerical algorithm with a 1.4 Å probe.

The contact map is a binary N×N matrix image: pixel (i, j) is dark where Cα_i and Cα_j are within 8 Å and |i−j|>4. Because the |i−j|>4 filter removes local helical contacts, off-diagonal stripes parallel to the main diagonal indicate parallel β-sheets; stripes perpendicular to it indicate antiparallel β-sheets. The Ramachandran plot scatters every residue's (φ, ψ) pair against the sterically allowed regions. The PAE heatmap renders the predicted-aligned-error matrix.

— Structural neighborhood —

A 3Di character summarizes, for each residue, the relative orientation of the Cα frame of its nearest spatial neighbor. Because it encodes fold topology rather than chemistry, 3Di alignments detect remote structural similarity that sequence alignment misses.

Structural nearest neighbors (via Foldseek easy-search vs the PDB). Reported per hit: target PDB id, E-value, and alignment TM-score. A TM-score above ~0.5 is the conventional threshold for 'same fold'.

— Confidence and disorder —

For AlphaFold models, the B-factor field carries pLDDT — the model's own estimate of local accuracy on a 0–100 scale. Regions with pLDDT<50 should be treated as essentially unmodeled; they often correspond to intrinsically disordered segments.

B-factor (Debye–Waller factor) reflects atomic displacement in the crystal lattice. It is an experimental observable (units Å²), not a prediction; low values mean the atom is pinned down, high values mean it moves or is heterogeneous across the crystal.

Predicted Aligned Error (PAE) is an AlphaFold confidence matrix: entry (i, j) is the expected error in the position of residue j, in ångströms, when the prediction is superimposed on the true structure at residue i. Low PAE within a block of residues means that block is internally rigid and well-predicted; high PAE between two blocks means their relative placement is uncertain even if each block individually is confident.